Protein AF-A0A8G1R121-F1 (afdb_monomer_lite)

Organism: NCBI:txid1448313

Radius of gyration: 13.49 Å; chains: 1; bounding box: 32×37×27 Å

Foldseek 3Di:
DDPDPDDDLDADPPPDDAAEDAPQADFAAPSQANGWHQYDQPPGTDTDHDHPVSHGPGNNVVHD

pLDDT: mean 83.68, std 13.34, range [45.16, 94.38]

InterPro domains:
  IPR002222 Small ribosomal subunit protein uS19 [PF00203] (14-63)
  IPR002222 Small ribosomal subunit protein uS19 [PR00975] (21-40)
  IPR002222 Small ribosomal subunit protein uS19 [PR00975] (41-53)
  IPR002222 Small ribosomal subunit protein uS19 [PR00975] (53-64)
  IPR002222 Small ribosomal subunit protein uS19 [PTHR11880] (10-63)
  IPR023575 Small ribosomal subunit protein uS19, superfamily [G3DSA:3.30.860.10] (7-64)
  IPR023575 Small ribosomal subunit protein uS19, superfamily [SSF54570] (7-63)

Structure (mmCIF, N/CA/C/O backbone):
data_AF-A0A8G1R121-F1
#
_entry.id   AF-A0A8G1R121-F1
#
loop_
_atom_site.group_PDB
_atom_site.id
_atom_site.type_symbol
_atom_site.label_atom_id
_atom_site.label_alt_id
_atom_site.label_comp_id
_atom_site.label_asym_id
_atom_site.label_entity_id
_atom_site.label_seq_id
_atom_site.pdbx_PDB_ins_code
_atom_site.Cartn_x
_atom_site.Cartn_y
_atom_site.Cartn_z
_atom_site.occupancy
_atom_site.B_iso_or_equiv
_atom_site.auth_seq_id
_atom_site.auth_comp_id
_atom_site.auth_asym_id
_atom_site.auth_atom_id
_atom_site.pdbx_PDB_model_num
ATOM 1 N N . MET A 1 1 ? -21.490 -29.599 13.957 1.00 47.41 1 MET A N 1
ATOM 2 C CA . MET A 1 1 ? -21.255 -28.490 14.902 1.00 47.41 1 MET A CA 1
ATOM 3 C C . MET A 1 1 ? -19.806 -28.031 14.760 1.00 47.41 1 MET A C 1
ATOM 5 O O . MET A 1 1 ? -19.037 -28.151 15.694 1.00 47.41 1 MET A O 1
ATOM 9 N N . ASN A 1 2 ? -19.408 -27.565 13.570 1.00 45.16 2 ASN A N 1
ATOM 10 C CA . ASN A 1 2 ? -18.036 -27.118 13.319 1.00 45.16 2 ASN A CA 1
ATOM 11 C C . ASN A 1 2 ? -18.125 -25.654 12.910 1.00 45.16 2 ASN A C 1
ATOM 13 O O . ASN A 1 2 ? -18.576 -25.342 11.809 1.00 45.16 2 ASN A O 1
ATOM 17 N N . SER A 1 3 ? -17.778 -24.768 13.837 1.00 56.03 3 SER A N 1
ATOM 18 C CA . SER A 1 3 ? -17.591 -23.355 13.547 1.00 56.03 3 SER A CA 1
ATOM 19 C C . SER A 1 3 ? -16.527 -23.231 12.459 1.00 56.03 3 SER A C 1
ATOM 21 O O . SER A 1 3 ? -15.397 -23.695 12.610 1.00 56.03 3 SER A O 1
ATOM 23 N N . LEU A 1 4 ? -16.909 -22.636 11.331 1.00 66.75 4 LEU A N 1
ATOM 24 C CA . LEU A 1 4 ? -15.958 -22.228 10.306 1.00 66.75 4 LEU A CA 1
ATOM 25 C C . LEU A 1 4 ? -14.911 -21.319 10.971 1.00 66.75 4 LEU A C 1
ATOM 27 O O . LEU A 1 4 ? -15.300 -20.387 11.684 1.00 66.75 4 LEU A O 1
ATOM 31 N N . PRO A 1 5 ? -13.603 -21.557 10.778 1.00 62.19 5 PRO A N 1
ATOM 32 C CA . PRO A 1 5 ? -12.593 -20.641 11.272 1.00 62.19 5 PRO A CA 1
ATOM 33 C C . PRO A 1 5 ? -12.778 -19.313 10.537 1.00 62.19 5 PRO A C 1
ATOM 35 O O . PRO A 1 5 ? -12.568 -19.221 9.327 1.00 62.19 5 PRO A O 1
ATOM 38 N N . LEU A 1 6 ? -13.222 -18.289 11.268 1.00 63.69 6 LEU A N 1
ATOM 39 C CA . LEU A 1 6 ? -13.283 -16.925 10.758 1.00 63.69 6 LEU A CA 1
ATOM 40 C C . LEU A 1 6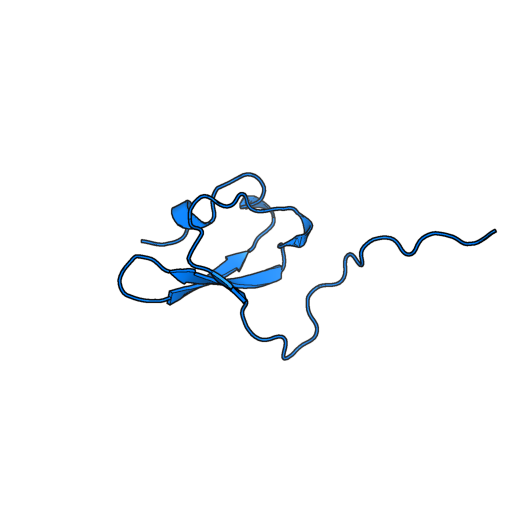 ? -11.893 -16.540 10.221 1.00 63.69 6 LEU A C 1
ATOM 42 O O . LEU A 1 6 ? -10.886 -16.924 10.831 1.00 63.69 6 LEU A O 1
ATOM 46 N N . PRO A 1 7 ? -11.804 -15.789 9.107 1.00 60.44 7 PRO A N 1
ATOM 47 C CA . PRO A 1 7 ? -10.527 -15.283 8.623 1.00 60.44 7 PRO A CA 1
ATOM 48 C C . PRO A 1 7 ? -9.853 -14.525 9.772 1.00 60.44 7 PRO A C 1
ATOM 50 O O . PRO A 1 7 ? -10.426 -13.586 10.326 1.00 60.44 7 PRO A O 1
ATOM 53 N N . ARG A 1 8 ? -8.679 -15.005 10.201 1.00 58.53 8 ARG A N 1
ATOM 54 C CA . ARG A 1 8 ? -7.952 -14.468 11.359 1.00 58.53 8 ARG A CA 1
ATOM 55 C C . ARG A 1 8 ? -7.799 -12.952 11.204 1.00 58.53 8 ARG A C 1
ATOM 57 O O . ARG A 1 8 ? -7.098 -12.503 10.307 1.00 58.53 8 ARG A O 1
ATOM 64 N N . LYS A 1 9 ? -8.380 -12.184 12.131 1.00 55.00 9 LYS A N 1
ATOM 65 C CA . LYS A 1 9 ? -8.118 -10.744 12.337 1.00 55.00 9 LYS A CA 1
ATOM 66 C C . LYS A 1 9 ? -6.754 -10.494 13.003 1.00 55.00 9 LYS A C 1
ATOM 68 O O . LYS A 1 9 ? -6.624 -9.591 13.822 1.00 55.00 9 LYS A O 1
ATOM 73 N N . LEU A 1 10 ? -5.770 -11.363 12.782 1.00 59.12 10 LEU A N 1
ATOM 74 C CA . LEU A 1 10 ? -4.480 -11.246 13.454 1.00 59.12 10 LEU A CA 1
ATOM 75 C C . LEU A 1 10 ? -3.520 -10.486 12.538 1.00 59.12 10 LEU A C 1
ATOM 77 O O . LEU A 1 10 ? -3.406 -10.864 11.368 1.00 59.12 10 LEU A O 1
ATOM 81 N N . PRO A 1 11 ? -2.835 -9.446 13.045 1.00 62.53 11 PRO A N 1
ATOM 82 C CA . PRO A 1 11 ? -1.749 -8.823 12.308 1.00 62.53 11 PRO A CA 1
ATOM 83 C C . PRO A 1 11 ? -0.696 -9.882 11.969 1.00 62.53 11 PRO A C 1
ATOM 85 O O . PRO A 1 11 ? -0.530 -10.876 12.684 1.00 62.53 11 PRO A O 1
ATOM 88 N N . ALA A 1 12 ? -0.018 -9.684 10.842 1.00 65.44 12 ALA A N 1
ATOM 89 C CA . ALA A 1 12 ? 1.022 -10.583 10.367 1.00 65.44 12 ALA A CA 1
ATOM 90 C C . A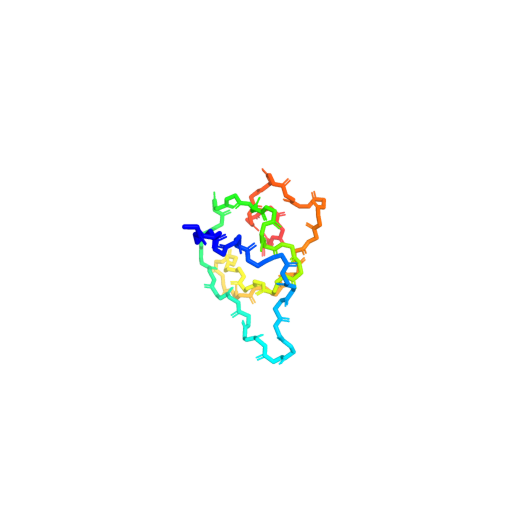LA A 1 12 ? 2.038 -10.909 11.483 1.00 65.44 12 ALA A C 1
ATOM 92 O O . ALA A 1 12 ? 2.470 -9.994 12.191 1.00 65.44 12 ALA A O 1
ATOM 93 N N . PRO A 1 13 ? 2.452 -12.181 11.641 1.00 71.94 13 PRO A N 1
ATOM 94 C CA . PRO A 1 13 ? 3.505 -12.550 12.578 1.00 71.94 13 PRO A CA 1
ATOM 95 C C . PRO A 1 13 ? 4.768 -11.689 12.394 1.00 71.94 13 PRO A C 1
ATOM 97 O O . PRO A 1 13 ? 5.103 -11.311 11.262 1.00 71.94 13 PRO A O 1
ATOM 100 N N . PRO A 1 14 ? 5.515 -11.389 13.467 1.00 69.31 14 PRO A N 1
ATOM 101 C CA . PRO A 1 14 ? 6.815 -10.744 13.336 1.00 69.31 14 PRO A CA 1
ATOM 102 C C . PRO A 1 14 ? 7.723 -11.585 12.423 1.00 69.31 14 PRO A C 1
ATOM 104 O O . PRO A 1 14 ? 7.856 -12.791 12.610 1.00 69.31 14 PRO A O 1
ATOM 107 N N . GLY A 1 15 ? 8.297 -10.952 11.394 1.00 76.12 15 GLY A N 1
ATOM 108 C CA . GLY A 1 15 ? 9.088 -11.626 10.353 1.00 76.12 15 GLY A CA 1
ATOM 109 C C . GLY A 1 15 ? 8.333 -11.944 9.057 1.00 76.12 15 GLY A C 1
ATOM 110 O O . GLY A 1 15 ? 8.914 -12.537 8.151 1.00 76.12 15 GLY A O 1
ATOM 111 N N . THR A 1 16 ? 7.065 -11.539 8.926 1.00 78.44 16 THR A N 1
ATOM 112 C CA . THR A 1 16 ? 6.335 -11.719 7.662 1.00 78.44 16 THR A CA 1
ATOM 113 C C . THR A 1 16 ? 6.956 -10.846 6.563 1.00 78.44 16 THR A C 1
ATOM 115 O O . THR A 1 16 ? 7.061 -9.628 6.747 1.00 78.44 16 THR A O 1
ATOM 118 N N . PRO A 1 17 ? 7.383 -11.429 5.427 1.00 83.81 17 PRO A N 1
ATOM 119 C CA . PRO A 1 17 ? 7.985 -10.664 4.346 1.00 83.81 17 PRO A CA 1
ATOM 120 C C . PRO A 1 17 ? 6.962 -9.707 3.707 1.00 83.81 17 PRO A C 1
ATOM 122 O O . PRO A 1 17 ? 5.776 -10.042 3.627 1.00 83.81 17 PRO A O 1
ATOM 125 N N . PRO A 1 18 ? 7.397 -8.524 3.234 1.00 88.19 18 PRO A N 1
ATOM 126 C CA . PRO A 1 18 ? 6.509 -7.569 2.585 1.00 88.19 18 PRO A CA 1
ATOM 127 C C . PRO A 1 18 ? 5.932 -8.137 1.283 1.00 88.19 18 PRO A C 1
ATOM 129 O O . PRO A 1 18 ? 6.621 -8.799 0.501 1.00 88.19 18 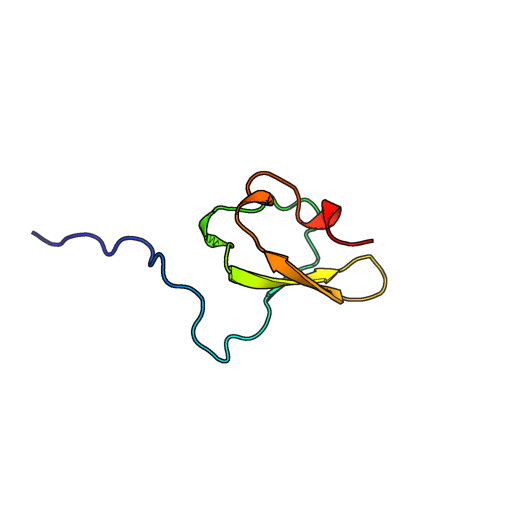PRO A O 1
ATOM 132 N N . ILE A 1 19 ? 4.656 -7.848 1.031 1.00 89.19 19 ILE A N 1
ATOM 133 C CA . ILE A 1 19 ? 3.934 -8.334 -0.147 1.00 89.19 19 ILE A CA 1
ATOM 134 C C . ILE A 1 19 ? 4.266 -7.440 -1.344 1.00 89.19 19 ILE A C 1
ATOM 136 O O . ILE A 1 19 ? 3.810 -6.300 -1.421 1.00 89.19 19 ILE A O 1
ATOM 140 N N . LYS A 1 20 ? 5.035 -7.957 -2.307 1.00 92.19 20 LYS A N 1
ATOM 141 C CA . LYS A 1 20 ? 5.363 -7.250 -3.556 1.00 92.19 20 LYS A CA 1
ATOM 142 C C . LYS A 1 20 ? 4.182 -7.255 -4.526 1.00 92.19 20 LYS A C 1
ATOM 144 O O . LYS A 1 20 ? 3.642 -8.309 -4.849 1.00 92.19 20 LYS A O 1
ATOM 149 N N . THR A 1 21 ? 3.809 -6.086 -5.039 1.00 90.69 21 THR A N 1
ATOM 150 C CA . THR A 1 21 ? 2.708 -5.921 -5.991 1.00 90.69 21 THR A CA 1
ATOM 151 C C . THR A 1 21 ? 2.989 -4.829 -7.019 1.00 90.69 21 THR A C 1
ATOM 153 O O . THR A 1 21 ? 3.529 -3.769 -6.717 1.00 90.69 21 THR A O 1
ATOM 156 N N . GLN A 1 22 ? 2.577 -5.074 -8.262 1.00 93.25 22 GLN A N 1
ATOM 157 C CA . GLN A 1 22 ? 2.553 -4.070 -9.334 1.00 93.25 22 GLN A CA 1
ATOM 158 C C . GLN A 1 22 ? 1.133 -3.554 -9.609 1.00 93.25 22 GLN A C 1
ATOM 160 O O . GLN A 1 22 ? 0.923 -2.656 -10.425 1.00 93.25 22 GLN A O 1
ATOM 165 N N . LYS A 1 23 ? 0.125 -4.130 -8.944 1.00 90.88 23 LYS A N 1
ATOM 166 C CA . LYS A 1 23 ? -1.286 -3.811 -9.169 1.00 90.88 23 LYS A CA 1
ATOM 167 C C . LYS A 1 23 ? -1.675 -2.555 -8.387 1.00 90.88 23 LYS A C 1
ATOM 169 O O . LYS A 1 23 ? -2.348 -2.628 -7.366 1.00 90.88 23 LYS A O 1
ATOM 174 N N . ARG A 1 24 ? -1.288 -1.389 -8.911 1.00 91.25 24 ARG A N 1
ATOM 175 C CA . ARG A 1 24 ? -1.632 -0.064 -8.355 1.00 91.25 24 ARG A CA 1
ATOM 176 C C . ARG A 1 24 ? -3.142 0.201 -8.287 1.00 91.25 24 ARG A C 1
ATOM 178 O O . ARG A 1 24 ? -3.602 0.939 -7.427 1.00 91.25 24 ARG A O 1
ATOM 185 N N . SER A 1 25 ? -3.924 -0.427 -9.161 1.00 92.56 25 SER A N 1
ATOM 186 C CA . SER A 1 25 ? -5.388 -0.311 -9.205 1.00 92.56 25 SER A CA 1
ATOM 187 C C . SER A 1 25 ? -6.127 -1.224 -8.214 1.00 92.56 25 SER A C 1
ATOM 189 O O . SER A 1 25 ? -7.363 -1.209 -8.180 1.00 92.56 25 SER A O 1
ATOM 191 N N . ALA A 1 26 ? -5.410 -2.017 -7.409 1.00 91.44 26 ALA A N 1
ATOM 192 C CA . ALA A 1 26 ? -6.019 -2.847 -6.376 1.00 91.44 26 ALA A CA 1
ATOM 193 C C . ALA A 1 26 ? -6.573 -1.983 -5.234 1.00 91.44 26 ALA A C 1
ATOM 195 O O . ALA A 1 26 ? -5.923 -1.038 -4.782 1.00 91.44 26 ALA A O 1
ATOM 196 N N . THR A 1 27 ? -7.787 -2.311 -4.792 1.00 94.31 27 THR A N 1
ATOM 197 C CA . THR A 1 27 ? -8.432 -1.666 -3.644 1.00 94.31 27 THR A CA 1
ATOM 198 C C . THR A 1 27 ? -7.877 -2.240 -2.345 1.00 94.31 27 THR A C 1
ATOM 200 O O . THR A 1 27 ? -7.708 -3.455 -2.222 1.00 94.31 27 THR A O 1
ATOM 203 N N . ILE A 1 28 ? -7.625 -1.373 -1.370 1.00 93.00 28 ILE A N 1
ATOM 204 C CA . ILE A 1 28 ? -7.180 -1.762 -0.036 1.00 93.00 28 ILE A CA 1
ATOM 205 C C . ILE A 1 28 ? -8.368 -2.334 0.740 1.00 93.00 28 ILE A C 1
ATOM 207 O O . ILE A 1 28 ? -9.382 -1.663 0.936 1.00 93.00 28 ILE A O 1
ATOM 211 N N . LEU A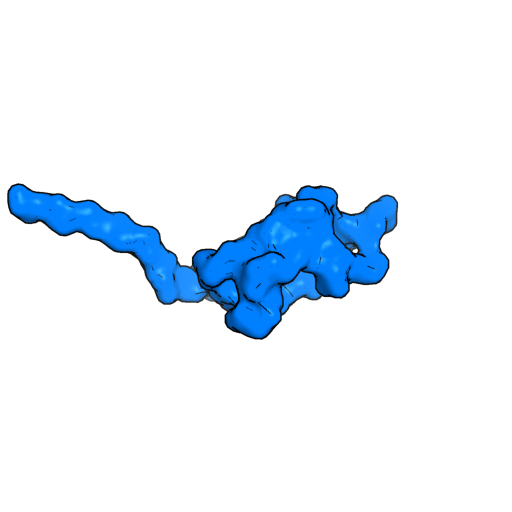 1 29 ? -8.235 -3.589 1.168 1.00 91.62 29 LEU A N 1
ATOM 212 C CA . LEU A 1 29 ? -9.236 -4.294 1.963 1.00 91.62 29 LEU A CA 1
ATOM 213 C C . LEU A 1 29 ? -8.958 -4.122 3.468 1.00 91.62 29 LEU A C 1
ATOM 215 O O . LEU A 1 29 ? -7.793 -4.006 3.848 1.00 91.62 29 LEU A O 1
ATOM 219 N N . PRO A 1 30 ? -9.980 -4.210 4.342 1.00 90.00 30 PRO A N 1
ATOM 220 C CA . PRO A 1 30 ? -9.792 -4.159 5.798 1.00 90.00 30 PRO A CA 1
ATOM 221 C C . PRO A 1 30 ? -8.790 -5.198 6.325 1.00 90.00 30 PRO A C 1
ATOM 223 O O . PRO A 1 30 ? -8.047 -4.939 7.262 1.00 90.00 30 PRO A O 1
ATOM 226 N N . ASN A 1 31 ? -8.709 -6.365 5.678 1.00 87.62 31 ASN A N 1
ATOM 227 C CA . ASN A 1 31 ? -7.781 -7.437 6.055 1.00 87.62 31 ASN A CA 1
ATOM 228 C C . ASN A 1 31 ? -6.305 -7.105 5.766 1.00 87.62 31 ASN A C 1
ATOM 230 O O . ASN A 1 31 ? -5.428 -7.886 6.126 1.00 87.62 31 ASN A O 1
ATOM 234 N N . PHE A 1 32 ? -6.022 -6.003 5.066 1.00 87.94 32 PHE A N 1
ATOM 235 C CA . PHE A 1 32 ? -4.661 -5.581 4.733 1.00 87.94 32 PHE A CA 1
ATOM 236 C C . PHE A 1 32 ? -4.056 -4.640 5.768 1.00 87.94 32 PHE A C 1
ATOM 238 O O . PHE A 1 32 ? -2.852 -4.397 5.724 1.00 87.94 32 PHE A O 1
ATOM 245 N N . VAL A 1 33 ? -4.862 -4.130 6.698 1.00 89.81 33 VAL A N 1
ATOM 246 C CA . VAL A 1 33 ? -4.411 -3.235 7.763 1.00 89.81 33 VAL A CA 1
ATOM 247 C C . VAL A 1 33 ? -3.327 -3.919 8.600 1.00 89.81 33 VAL A C 1
ATOM 249 O O . VAL A 1 33 ? -3.474 -5.064 9.027 1.00 89.81 33 VAL A O 1
ATOM 252 N N . GLY A 1 34 ? -2.212 -3.218 8.810 1.00 85.69 34 GLY A N 1
ATOM 253 C CA . GLY A 1 34 ? -1.050 -3.726 9.542 1.00 85.69 34 GLY A CA 1
ATOM 254 C C . GLY A 1 34 ? -0.088 -4.588 8.716 1.00 85.69 34 GLY A C 1
ATOM 255 O O . GLY A 1 34 ? 0.966 -4.970 9.225 1.00 85.69 34 GLY A O 1
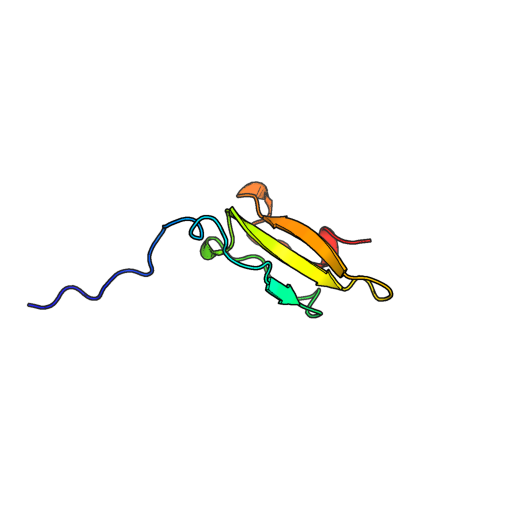ATOM 256 N N . LEU A 1 35 ? -0.393 -4.876 7.445 1.00 87.94 35 LEU A N 1
ATOM 257 C CA . LEU A 1 35 ? 0.540 -5.538 6.531 1.00 87.94 35 LEU A CA 1
ATOM 258 C C . LEU A 1 35 ? 1.455 -4.520 5.834 1.00 87.94 35 LEU A C 1
ATOM 260 O O . LEU A 1 35 ? 1.071 -3.379 5.564 1.00 87.94 35 LEU A O 1
ATOM 264 N N . LYS A 1 36 ? 2.668 -4.970 5.495 1.00 90.69 36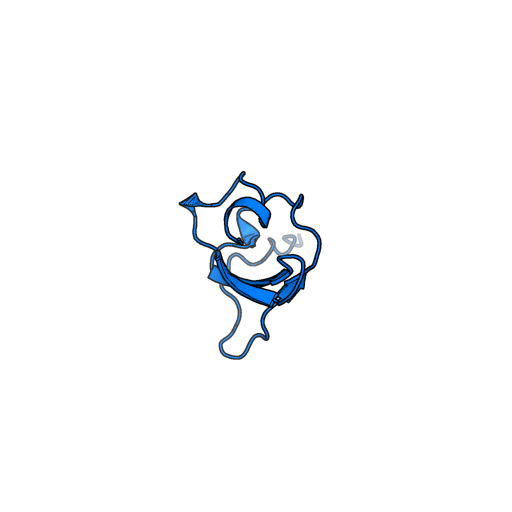 LYS A N 1
ATOM 265 C CA . LYS A 1 36 ? 3.609 -4.235 4.643 1.00 90.69 36 LYS A CA 1
ATOM 266 C C . LYS A 1 36 ? 3.463 -4.672 3.192 1.00 90.69 36 LYS A C 1
ATOM 268 O O . LYS A 1 36 ? 3.621 -5.853 2.877 1.00 90.69 36 LYS A O 1
ATOM 273 N N . PHE A 1 37 ? 3.232 -3.709 2.313 1.00 92.25 37 PHE A N 1
ATOM 274 C CA . PHE A 1 37 ? 3.203 -3.901 0.871 1.00 92.25 37 PHE A CA 1
ATOM 275 C C . PHE A 1 37 ? 4.384 -3.202 0.219 1.00 92.25 37 PHE A C 1
ATOM 277 O O . PHE A 1 37 ? 4.742 -2.094 0.585 1.00 92.25 37 PHE A O 1
ATOM 284 N N . GLN A 1 38 ? 4.954 -3.846 -0.786 1.00 94.25 38 GLN A N 1
ATOM 285 C CA . GLN A 1 38 ? 5.917 -3.260 -1.701 1.00 94.25 38 GLN A CA 1
ATOM 286 C C . GLN A 1 38 ? 5.201 -2.966 -3.009 1.00 94.25 38 GLN A C 1
ATOM 288 O O . GLN A 1 38 ? 4.987 -3.876 -3.811 1.00 94.25 38 GLN A O 1
ATOM 293 N N . VAL A 1 39 ? 4.792 -1.717 -3.221 1.00 94.25 39 VAL A N 1
ATOM 294 C CA . VAL A 1 39 ? 4.038 -1.320 -4.414 1.00 94.25 39 VAL A CA 1
ATOM 295 C C . VAL A 1 39 ? 4.991 -0.725 -5.446 1.00 94.25 39 VAL A C 1
ATOM 297 O O . VAL A 1 39 ? 5.796 0.152 -5.143 1.00 94.25 39 VAL A O 1
ATOM 300 N N . HIS A 1 40 ? 4.916 -1.214 -6.681 1.00 92.81 40 HIS A N 1
ATOM 301 C CA . HIS A 1 40 ? 5.744 -0.717 -7.775 1.00 92.81 40 HIS A CA 1
ATOM 302 C C . HIS A 1 40 ? 5.222 0.620 -8.315 1.00 92.81 40 HIS A C 1
ATOM 304 O O . HIS A 1 40 ? 4.078 0.691 -8.774 1.00 92.81 40 HIS A O 1
ATOM 310 N N . ASN A 1 41 ? 6.068 1.651 -8.340 1.00 90.19 41 ASN A N 1
ATOM 311 C CA . ASN A 1 41 ? 5.715 2.964 -8.895 1.00 90.19 41 ASN A CA 1
ATOM 312 C C . ASN A 1 41 ? 5.978 3.098 -10.410 1.00 90.19 41 ASN A C 1
ATOM 314 O O . ASN A 1 41 ? 5.501 4.035 -11.044 1.00 90.19 41 ASN A O 1
ATOM 318 N N . GLY A 1 42 ? 6.690 2.141 -11.013 1.00 88.25 42 GLY A N 1
ATOM 319 C CA . GLY A 1 42 ? 7.131 2.190 -12.414 1.00 88.25 42 GLY A CA 1
ATOM 320 C C . GLY A 1 42 ? 8.651 2.136 -12.573 1.00 88.25 42 GLY A C 1
ATOM 321 O O . GLY A 1 42 ? 9.127 1.779 -13.646 1.00 88.25 42 GLY A O 1
ATOM 322 N N . LYS A 1 43 ? 9.401 2.429 -11.506 1.00 89.88 43 LYS A N 1
ATOM 323 C CA . LYS A 1 43 ? 10.867 2.319 -11.446 1.00 89.88 43 LYS A CA 1
ATOM 324 C C . LYS A 1 43 ? 11.333 1.421 -10.302 1.00 89.88 43 LYS A C 1
ATOM 326 O O . LYS A 1 43 ? 12.221 0.599 -10.495 1.00 89.88 43 LYS A O 1
ATOM 331 N N . ILE A 1 44 ? 10.754 1.601 -9.115 1.00 92.50 44 ILE A N 1
ATOM 332 C CA . ILE A 1 44 ? 11.137 0.913 -7.880 1.00 92.50 44 ILE A CA 1
ATOM 333 C C . ILE A 1 44 ? 9.902 0.448 -7.103 1.00 92.50 44 ILE A C 1
ATOM 335 O O . ILE A 1 44 ? 8.777 0.885 -7.357 1.00 92.50 44 ILE A O 1
ATOM 339 N N . TYR A 1 45 ? 10.121 -0.449 -6.144 1.00 92.94 45 TYR A N 1
ATOM 340 C CA . TYR A 1 45 ? 9.113 -0.830 -5.160 1.00 92.94 45 TYR A CA 1
ATOM 341 C C . TYR A 1 45 ? 9.241 0.063 -3.928 1.00 92.94 45 TYR A C 1
ATOM 343 O O . TYR A 1 45 ? 10.318 0.139 -3.340 1.00 92.94 45 TYR A O 1
ATOM 351 N N . GLN A 1 46 ? 8.150 0.723 -3.551 1.00 93.00 46 GLN A N 1
ATOM 352 C CA . GLN A 1 46 ? 8.052 1.493 -2.313 1.00 93.00 46 GLN A CA 1
ATOM 353 C C . GLN A 1 46 ? 7.339 0.676 -1.240 1.00 93.00 46 GLN A C 1
ATOM 355 O O . GLN A 1 46 ? 6.318 0.037 -1.510 1.00 93.00 46 GLN A O 1
ATOM 360 N N . ASP A 1 47 ? 7.884 0.723 -0.027 1.00 92.44 47 ASP A N 1
ATOM 361 C CA . ASP A 1 47 ? 7.299 0.105 1.157 1.00 92.44 47 ASP A CA 1
ATOM 362 C C . ASP A 1 47 ? 6.149 0.972 1.682 1.00 92.44 47 ASP A C 1
ATOM 364 O O . ASP A 1 47 ? 6.341 2.128 2.053 1.00 92.44 47 ASP A O 1
ATOM 368 N N . VAL A 1 48 ? 4.958 0.387 1.762 1.00 91.25 48 VAL A N 1
ATOM 369 C CA . VAL A 1 48 ? 3.743 1.007 2.287 1.00 91.25 48 VAL A CA 1
ATOM 370 C C . VAL A 1 48 ? 3.193 0.130 3.406 1.00 91.25 48 VAL A C 1
ATOM 372 O O . VAL A 1 48 ? 2.885 -1.046 3.205 1.00 91.25 48 VAL A O 1
ATOM 375 N N . VAL A 1 49 ? 3.070 0.704 4.601 1.00 91.75 49 VAL A N 1
ATOM 376 C CA . VAL A 1 49 ? 2.350 0.089 5.722 1.00 91.75 49 VAL A CA 1
ATOM 377 C C . VAL A 1 49 ? 0.899 0.541 5.640 1.00 91.75 49 VAL A C 1
ATOM 379 O O . VAL A 1 49 ? 0.628 1.739 5.649 1.00 91.75 49 VAL A O 1
ATOM 382 N N . ILE A 1 50 ? -0.028 -0.408 5.557 1.00 91.75 50 ILE A N 1
ATOM 383 C CA . ILE A 1 50 ? -1.450 -0.090 5.409 1.00 91.75 50 ILE A CA 1
ATOM 384 C C . ILE A 1 50 ? -2.058 0.253 6.767 1.00 91.75 50 ILE A C 1
ATOM 386 O O . ILE A 1 50 ? -1.989 -0.546 7.705 1.00 91.75 50 ILE A O 1
ATOM 390 N N . THR A 1 51 ? -2.701 1.415 6.847 1.00 91.50 51 THR A N 1
ATOM 391 C CA . THR A 1 51 ? -3.496 1.859 8.001 1.00 91.50 51 THR A CA 1
ATOM 392 C C . THR A 1 51 ? -4.997 1.741 7.714 1.00 91.50 51 THR A C 1
ATOM 394 O O . THR A 1 51 ? -5.410 1.574 6.564 1.00 91.50 51 THR A O 1
ATOM 397 N N . GLU A 1 52 ? -5.835 1.816 8.753 1.00 91.25 52 GLU A N 1
ATOM 398 C CA . GLU A 1 52 ? -7.301 1.715 8.615 1.00 91.25 52 GLU A CA 1
ATOM 399 C C . GLU A 1 52 ? -7.895 2.819 7.730 1.00 91.25 52 GLU A C 1
ATOM 401 O O . GLU A 1 52 ? -8.818 2.568 6.961 1.00 91.25 52 GLU A O 1
ATOM 406 N N . GLU A 1 53 ? -7.313 4.018 7.754 1.00 92.50 53 GLU A N 1
ATOM 407 C CA . GLU A 1 53 ? -7.751 5.166 6.946 1.00 92.50 53 GLU A CA 1
ATOM 408 C C . GLU A 1 53 ? -7.524 4.975 5.436 1.00 92.50 53 GLU A C 1
ATOM 410 O O . GLU A 1 53 ? -8.106 5.682 4.613 1.00 92.50 53 GLU A O 1
ATOM 415 N N . MET A 1 54 ? -6.677 4.017 5.047 1.00 93.50 54 MET A N 1
ATOM 416 C CA . MET A 1 54 ? -6.408 3.706 3.642 1.00 93.50 54 MET A CA 1
ATOM 417 C C . MET A 1 54 ? -7.430 2.726 3.048 1.00 93.50 54 MET A C 1
ATOM 419 O O . MET A 1 54 ? -7.460 2.527 1.831 1.00 93.50 54 MET A O 1
ATOM 423 N N . VAL A 1 55 ? -8.262 2.094 3.880 1.00 93.19 55 VAL A N 1
ATOM 424 C CA . VAL A 1 55 ? -9.244 1.097 3.443 1.00 93.19 55 VAL A CA 1
ATOM 425 C C . VAL A 1 55 ? -10.246 1.724 2.469 1.00 93.19 55 VAL A C 1
ATOM 427 O O . VAL A 1 55 ? -10.781 2.803 2.697 1.00 93.19 55 VAL A O 1
ATOM 430 N N . GLY A 1 56 ? -10.499 1.037 1.353 1.00 92.75 56 GLY A N 1
ATOM 431 C CA . GLY A 1 56 ? -11.381 1.518 0.284 1.00 92.75 56 GLY A CA 1
ATOM 432 C C . GLY A 1 56 ? -10.688 2.357 -0.796 1.00 92.75 56 GLY A C 1
ATOM 433 O O . GLY A 1 56 ? -11.259 2.536 -1.872 1.00 92.75 56 GLY A O 1
ATOM 434 N N . ARG A 1 57 ? -9.444 2.798 -0.575 1.00 94.38 57 ARG A N 1
ATOM 435 C CA . ARG A 1 57 ? -8.639 3.531 -1.569 1.00 94.38 57 ARG A CA 1
ATOM 436 C C . ARG A 1 57 ? -7.781 2.590 -2.418 1.00 94.38 57 ARG A C 1
ATOM 438 O O . ARG A 1 57 ? -7.721 1.381 -2.164 1.00 94.38 57 ARG A O 1
ATOM 445 N N . LYS A 1 58 ? -7.138 3.114 -3.465 1.00 93.31 58 LYS A N 1
ATOM 446 C CA . LYS A 1 58 ? -6.236 2.329 -4.323 1.00 93.31 58 LYS A CA 1
ATOM 447 C C . LYS A 1 58 ? -4.808 2.332 -3.791 1.00 93.31 58 LYS A C 1
ATOM 449 O O . LYS A 1 58 ? -4.295 3.373 -3.401 1.00 93.31 58 LYS A O 1
ATOM 454 N N . LEU A 1 59 ? -4.125 1.186 -3.869 1.00 91.12 59 LEU A N 1
ATOM 455 C CA . LEU A 1 59 ? -2.708 1.071 -3.483 1.00 91.12 59 LEU A CA 1
ATOM 456 C C . LEU A 1 59 ? -1.811 2.080 -4.215 1.00 91.12 59 LEU A C 1
ATOM 458 O O . LEU A 1 59 ? -0.847 2.575 -3.645 1.00 91.12 59 LEU A O 1
ATOM 462 N N . GLY A 1 60 ? -2.143 2.399 -5.467 1.00 90.62 60 GLY A N 1
ATOM 463 C CA . GLY A 1 60 ? -1.425 3.373 -6.283 1.00 90.62 60 GLY A CA 1
ATOM 464 C C . GLY A 1 60 ? -1.528 4.822 -5.812 1.00 90.62 60 GLY A C 1
ATOM 465 O O . GLY A 1 60 ? -0.714 5.623 -6.239 1.00 90.62 60 GLY A O 1
ATOM 466 N N . GLU A 1 61 ? -2.489 5.170 -4.952 1.00 91.00 61 GLU A N 1
ATOM 467 C CA . GLU A 1 61 ? -2.616 6.535 -4.415 1.00 91.00 61 GLU A CA 1
ATOM 468 C C . GLU A 1 61 ? -1.555 6.849 -3.353 1.00 91.00 61 GLU A C 1
ATOM 470 O O . GLU A 1 61 ? -1.341 8.011 -3.021 1.00 91.00 61 GLU A O 1
ATOM 475 N N . PHE A 1 62 ? -0.893 5.816 -2.826 1.00 89.50 62 PHE A N 1
ATOM 476 C CA . PHE A 1 62 ? 0.092 5.919 -1.747 1.00 89.50 62 PHE A CA 1
ATOM 477 C C . PHE A 1 62 ? 1.529 5.707 -2.228 1.00 89.50 62 PHE A C 1
ATOM 479 O O . PHE A 1 62 ? 2.442 5.627 -1.411 1.00 89.50 62 PHE A O 1
ATOM 486 N N . VAL A 1 63 ? 1.731 5.606 -3.543 1.00 86.62 63 VAL A N 1
ATOM 487 C CA . VAL A 1 63 ? 3.052 5.515 -4.166 1.00 86.62 63 VAL A CA 1
ATOM 488 C C . VAL A 1 63 ? 3.166 6.500 -5.319 1.00 86.62 63 VAL A C 1
ATOM 490 O O . VAL A 1 63 ? 2.297 6.552 -6.188 1.00 86.62 63 VAL A O 1
ATOM 493 N N . ALA A 1 64 ? 4.259 7.259 -5.318 1.00 76.69 64 ALA A N 1
ATOM 494 C CA . ALA A 1 64 ? 4.630 8.194 -6.380 1.00 76.69 64 ALA A CA 1
ATOM 495 C C . ALA A 1 64 ? 5.604 7.545 -7.361 1.00 76.69 64 ALA A C 1
ATOM 497 O O . ALA A 1 64 ? 6.561 6.894 -6.872 1.00 76.69 64 ALA A O 1
#

Secondary structure (DSSP, 8-state):
-----PPP-PPPPTTPPPEEE--TTPBPPGGGTT-EEEEE-SSSEEEEE--GGGTTSBGGGG--

Sequence (64 aa):
MNSLPLPRKLPAPPGTPPIKTQKRSATILPNFVGLKFQVHNGKIYQDVVITEEMVGRKLGEFVA